Protein AF-A0A0Q7W2X9-F1 (afdb_monomer_lite)

Structure (mmCIF, N/CA/C/O backbone):
data_AF-A0A0Q7W2X9-F1
#
_entry.id   AF-A0A0Q7W2X9-F1
#
loop_
_atom_site.group_PDB
_atom_site.id
_atom_site.type_symbol
_atom_site.label_atom_id
_atom_site.label_alt_id
_atom_site.label_comp_id
_atom_site.label_asym_id
_atom_site.label_entity_id
_atom_site.label_seq_id
_atom_site.pdbx_PDB_ins_code
_atom_site.Cartn_x
_atom_site.Cartn_y
_atom_site.Cartn_z
_atom_site.occupancy
_atom_site.B_iso_or_equiv
_atom_site.auth_seq_id
_atom_site.auth_comp_id
_atom_site.auth_asym_id
_atom_site.auth_atom_id
_atom_site.pdbx_PDB_model_num
ATOM 1 N N . MET A 1 1 ? 28.078 -29.059 -38.175 1.00 57.81 1 MET A N 1
ATOM 2 C CA . MET A 1 1 ? 27.104 -27.967 -38.330 1.00 57.81 1 MET A CA 1
ATOM 3 C C . MET A 1 1 ? 27.783 -26.941 -39.212 1.00 57.81 1 MET A C 1
ATOM 5 O O . MET A 1 1 ? 28.957 -26.674 -38.972 1.00 57.81 1 MET A O 1
ATOM 9 N N . ASP A 1 2 ? 27.139 -26.524 -40.296 1.00 79.06 2 ASP A N 1
ATOM 10 C CA . ASP A 1 2 ? 27.701 -25.523 -41.205 1.00 79.06 2 ASP A CA 1
ATOM 11 C C . ASP A 1 2 ? 27.772 -24.169 -40.465 1.00 79.06 2 ASP A C 1
ATOM 13 O O . ASP A 1 2 ? 26.761 -23.757 -39.891 1.00 79.06 2 ASP A O 1
ATOM 17 N N . PRO A 1 3 ? 28.924 -23.471 -40.439 1.00 73.44 3 PRO A N 1
ATOM 18 C CA . PRO A 1 3 ? 29.040 -22.140 -39.839 1.00 73.44 3 PRO A CA 1
ATOM 19 C C . PRO A 1 3 ? 27.978 -21.146 -40.331 1.00 73.44 3 PRO A C 1
ATOM 21 O O . PRO A 1 3 ? 27.562 -20.265 -39.581 1.00 73.44 3 PRO A O 1
ATOM 24 N N . TYR A 1 4 ? 27.505 -21.290 -41.573 1.00 75.00 4 TYR A N 1
ATOM 25 C CA . TYR A 1 4 ? 26.435 -20.456 -42.119 1.00 75.00 4 TYR A CA 1
ATOM 26 C C . TYR A 1 4 ? 25.065 -20.765 -41.501 1.00 75.00 4 TYR A C 1
ATOM 28 O O . TYR A 1 4 ? 24.304 -19.839 -41.216 1.00 75.00 4 TYR A O 1
ATOM 36 N N . GLU A 1 5 ? 24.762 -22.037 -41.228 1.00 76.38 5 GLU A N 1
ATOM 37 C CA . GLU A 1 5 ? 23.533 -22.439 -40.530 1.00 76.38 5 GLU A CA 1
ATOM 38 C C . GLU A 1 5 ? 23.529 -21.948 -39.077 1.00 76.38 5 GLU A C 1
ATOM 40 O O . GLU A 1 5 ? 22.498 -21.493 -38.578 1.00 76.38 5 GLU A O 1
ATOM 45 N N . GLU A 1 6 ? 24.686 -21.982 -38.412 1.00 79.81 6 GLU A N 1
ATOM 46 C CA . GLU A 1 6 ? 24.847 -21.498 -37.038 1.00 79.81 6 GLU A CA 1
ATOM 47 C C . GLU A 1 6 ? 24.653 -19.974 -36.944 1.00 79.81 6 GLU A C 1
ATOM 49 O O . GLU A 1 6 ? 23.919 -19.492 -36.080 1.00 79.81 6 GLU A O 1
ATOM 54 N N . ILE A 1 7 ? 25.214 -19.208 -37.887 1.00 83.00 7 ILE A N 1
ATOM 55 C CA . ILE A 1 7 ? 25.023 -17.750 -37.966 1.00 83.00 7 ILE A CA 1
ATOM 56 C C . ILE A 1 7 ? 23.554 -17.395 -38.237 1.00 83.00 7 ILE A C 1
ATOM 58 O O . ILE A 1 7 ? 23.000 -16.514 -37.576 1.00 83.00 7 ILE A O 1
ATOM 62 N N . SER A 1 8 ? 22.894 -18.084 -39.172 1.00 81.44 8 SER A N 1
ATOM 63 C CA . SER A 1 8 ? 21.471 -17.860 -39.459 1.00 81.44 8 SER A CA 1
ATOM 64 C C . SER A 1 8 ? 20.574 -18.198 -38.268 1.00 81.44 8 SER A C 1
ATOM 66 O O . SER A 1 8 ? 19.632 -17.457 -37.981 1.00 81.44 8 SER A O 1
ATOM 68 N N . PHE A 1 9 ? 20.880 -19.273 -37.538 1.00 84.19 9 PHE A N 1
ATOM 69 C CA . PHE A 1 9 ? 20.162 -19.632 -36.318 1.00 84.19 9 PHE A CA 1
ATOM 70 C C . PHE A 1 9 ? 20.321 -18.566 -35.226 1.00 84.19 9 PHE A C 1
ATOM 72 O O . PHE A 1 9 ? 19.331 -18.157 -34.618 1.00 84.19 9 PHE A O 1
ATOM 79 N N . LEU A 1 10 ? 21.541 -18.066 -35.006 1.00 84.06 10 LEU A N 1
ATOM 80 C CA . LEU A 1 10 ? 21.808 -17.015 -34.021 1.00 84.06 10 LEU A CA 1
ATOM 81 C C . LEU A 1 10 ? 21.117 -15.693 -34.380 1.00 84.06 10 LEU A C 1
ATOM 83 O O . LEU A 1 10 ? 20.528 -15.066 -33.502 1.00 84.06 10 LEU A O 1
ATOM 87 N N . HIS A 1 11 ? 21.110 -15.293 -35.655 1.00 84.94 11 HIS A N 1
ATOM 88 C CA . HIS A 1 11 ? 20.360 -14.113 -36.100 1.00 84.94 11 HIS A CA 1
ATOM 89 C C . HIS A 1 11 ? 18.857 -14.258 -35.865 1.00 84.94 11 HIS A C 1
ATOM 91 O O . HIS A 1 11 ? 18.230 -13.336 -35.348 1.00 84.94 11 HIS A O 1
ATOM 97 N N . HIS A 1 12 ? 18.291 -15.428 -36.160 1.00 83.31 12 HIS A N 1
ATOM 98 C CA . HIS A 1 12 ? 16.878 -15.681 -35.907 1.00 83.31 12 HIS A CA 1
ATOM 99 C C . HIS A 1 12 ? 16.540 -15.639 -34.406 1.00 83.31 12 HIS A C 1
ATOM 101 O O . HIS A 1 12 ? 15.526 -15.068 -34.011 1.00 83.31 12 HIS A O 1
ATOM 107 N N . GLN A 1 13 ? 17.410 -16.179 -33.546 1.00 82.00 13 GLN A N 1
ATOM 108 C CA . GLN A 1 13 ? 17.254 -16.069 -32.090 1.00 82.00 13 GLN A CA 1
ATOM 109 C C . GLN A 1 13 ? 17.324 -14.611 -31.615 1.00 82.00 13 GLN A C 1
ATOM 111 O O . GLN A 1 13 ? 16.509 -14.198 -30.791 1.00 82.00 13 GLN A O 1
ATOM 116 N N . ILE A 1 14 ? 18.250 -13.812 -32.155 1.00 82.69 14 ILE A N 1
ATOM 117 C CA . ILE A 1 14 ? 18.362 -12.380 -31.844 1.00 82.69 14 ILE A CA 1
ATOM 118 C C . ILE A 1 14 ? 17.095 -11.626 -32.268 1.00 82.69 14 ILE A C 1
ATOM 120 O O . ILE A 1 14 ? 16.600 -10.809 -31.494 1.00 82.69 14 ILE A O 1
ATOM 124 N N . GLU A 1 15 ? 16.530 -11.919 -33.441 1.00 82.31 15 GLU A N 1
ATOM 125 C CA . GLU A 1 15 ? 15.262 -11.328 -33.891 1.00 82.31 15 GLU A CA 1
ATOM 126 C C . GLU A 1 15 ? 14.091 -11.699 -32.973 1.00 82.31 15 GLU A C 1
ATOM 128 O O . GLU A 1 15 ? 13.319 -10.826 -32.570 1.00 82.31 15 GLU A O 1
ATOM 133 N N . LEU A 1 16 ? 13.971 -12.976 -32.595 1.00 82.81 16 LEU A N 1
ATOM 134 C CA . LEU A 1 16 ? 12.912 -13.454 -31.701 1.00 82.81 16 LEU A CA 1
ATOM 135 C C . LEU A 1 16 ? 13.004 -12.824 -30.307 1.00 82.81 16 LEU A C 1
ATOM 137 O O . LEU A 1 16 ? 11.988 -12.410 -29.741 1.00 82.81 16 LEU A O 1
ATOM 141 N N . VAL A 1 17 ? 14.217 -12.717 -29.759 1.00 78.12 17 VAL A N 1
ATOM 142 C CA . VAL A 1 17 ? 14.460 -12.037 -28.482 1.00 78.12 17 VAL A CA 1
ATOM 143 C C . VAL A 1 17 ? 14.155 -10.548 -28.626 1.00 78.12 17 VAL A C 1
ATOM 145 O O . VAL A 1 17 ? 13.392 -10.011 -27.825 1.00 78.12 17 VAL A O 1
ATOM 148 N N . GLY A 1 18 ? 14.663 -9.898 -29.675 1.00 73.50 18 GLY A N 1
ATOM 149 C CA . GLY A 1 18 ? 14.433 -8.483 -29.964 1.00 73.50 18 GLY A CA 1
ATOM 150 C C . GLY A 1 18 ? 12.951 -8.125 -30.086 1.00 73.50 18 GLY A C 1
ATOM 151 O O . GLY A 1 18 ? 12.530 -7.090 -29.575 1.00 73.50 18 GLY A O 1
ATOM 152 N N . ALA A 1 19 ? 12.131 -9.009 -30.661 1.00 78.44 19 ALA A N 1
ATOM 153 C CA . ALA A 1 19 ? 10.681 -8.830 -30.747 1.00 78.44 19 ALA A CA 1
ATOM 154 C C . ALA A 1 19 ? 9.971 -8.891 -29.377 1.00 78.44 19 ALA A C 1
ATOM 156 O O . ALA A 1 19 ? 8.934 -8.250 -29.185 1.00 78.44 19 ALA A O 1
ATOM 157 N N . CYS A 1 20 ? 10.525 -9.630 -28.410 1.00 76.75 20 CYS A N 1
ATOM 158 C CA . CYS A 1 20 ? 9.972 -9.759 -27.057 1.00 76.75 20 CYS A CA 1
ATOM 159 C C . CYS A 1 20 ? 10.396 -8.616 -26.117 1.00 76.75 20 CYS A C 1
ATOM 161 O O . CYS A 1 20 ? 9.680 -8.314 -25.157 1.00 76.75 20 CYS A O 1
ATOM 163 N N . VAL A 1 21 ? 11.536 -7.966 -26.382 1.00 76.25 21 VAL A N 1
ATOM 164 C CA . VAL A 1 21 ? 12.111 -6.924 -25.511 1.00 76.25 21 VAL A CA 1
ATOM 165 C C . VAL A 1 21 ? 11.144 -5.756 -25.244 1.00 76.25 21 VAL A C 1
ATOM 167 O O . VAL A 1 21 ? 10.970 -5.425 -24.071 1.00 76.25 21 VAL A O 1
ATOM 170 N N . PRO A 1 22 ? 10.433 -5.169 -26.231 1.00 75.44 22 PRO A N 1
ATOM 171 C CA . PRO A 1 22 ? 9.495 -4.069 -25.971 1.00 75.44 22 PRO A CA 1
ATOM 172 C C . PRO A 1 22 ? 8.333 -4.445 -25.039 1.00 75.44 22 PRO A C 1
ATOM 174 O O . PRO A 1 22 ? 7.897 -3.645 -24.206 1.00 75.44 22 PRO A O 1
ATOM 177 N N . GLN A 1 23 ? 7.829 -5.677 -25.159 1.00 74.38 23 GLN A N 1
ATOM 178 C CA . GLN A 1 23 ? 6.728 -6.178 -24.332 1.00 74.38 23 GLN A CA 1
ATOM 179 C C . GLN A 1 23 ? 7.201 -6.420 -22.896 1.00 74.38 23 GLN A C 1
ATOM 181 O O . GLN A 1 23 ? 6.529 -6.017 -21.947 1.00 74.38 23 GLN A O 1
ATOM 186 N N . ALA A 1 24 ? 8.391 -7.007 -22.735 1.00 74.38 24 ALA A N 1
ATOM 187 C CA . ALA A 1 24 ? 9.022 -7.193 -21.433 1.00 74.38 24 ALA A CA 1
ATOM 188 C C . ALA A 1 24 ? 9.352 -5.849 -20.758 1.00 74.38 24 ALA A C 1
ATOM 190 O O . ALA A 1 24 ? 9.074 -5.676 -19.574 1.00 74.38 24 ALA A O 1
ATOM 191 N N . ALA A 1 25 ? 9.871 -4.879 -21.515 1.00 75.25 25 ALA A N 1
ATOM 192 C CA . ALA A 1 25 ? 10.150 -3.522 -21.048 1.00 75.25 25 ALA A CA 1
ATOM 193 C C . ALA A 1 25 ? 8.884 -2.828 -20.521 1.00 75.25 25 ALA A C 1
ATOM 195 O O . ALA A 1 25 ? 8.883 -2.272 -19.422 1.00 75.25 25 ALA A O 1
ATOM 196 N N . THR A 1 26 ? 7.780 -2.932 -21.266 1.00 73.25 26 THR A N 1
ATOM 197 C CA . THR A 1 26 ? 6.480 -2.381 -20.857 1.00 73.25 26 THR A CA 1
ATOM 198 C C . THR A 1 26 ? 5.953 -3.068 -19.597 1.00 73.25 26 THR A C 1
ATOM 200 O O . THR A 1 26 ? 5.578 -2.391 -18.643 1.00 73.25 26 THR A O 1
ATOM 203 N N . ALA A 1 27 ? 5.993 -4.403 -19.539 1.00 72.94 27 ALA A N 1
ATOM 204 C CA . ALA A 1 27 ? 5.546 -5.158 -18.369 1.00 72.94 27 ALA A CA 1
ATOM 205 C C . ALA A 1 27 ? 6.364 -4.826 -17.106 1.00 72.94 27 ALA A C 1
ATOM 207 O O . ALA A 1 27 ? 5.809 -4.740 -16.008 1.00 72.94 27 ALA A O 1
ATOM 208 N N . LEU A 1 28 ? 7.676 -4.604 -17.249 1.00 72.88 28 LEU A N 1
ATOM 209 C CA . LEU A 1 28 ? 8.541 -4.172 -16.151 1.00 72.88 28 LEU A CA 1
ATOM 210 C C . LEU A 1 28 ? 8.188 -2.755 -15.682 1.00 72.88 28 LEU A C 1
ATOM 212 O O . LEU A 1 28 ? 8.026 -2.547 -14.480 1.00 72.88 28 LEU A O 1
ATOM 216 N N . ALA A 1 29 ? 8.004 -1.801 -16.597 1.00 72.31 29 ALA A N 1
ATOM 217 C CA . ALA A 1 29 ? 7.571 -0.449 -16.241 1.00 72.31 29 ALA A CA 1
ATOM 218 C C . ALA A 1 29 ? 6.211 -0.466 -15.512 1.00 72.31 29 ALA A C 1
ATOM 220 O O . ALA A 1 29 ? 6.063 0.116 -14.438 1.00 72.31 29 ALA A O 1
ATOM 221 N N . GLU A 1 30 ? 5.233 -1.222 -16.012 1.00 76.75 30 GLU A N 1
ATOM 222 C CA . GLU A 1 30 ? 3.921 -1.360 -15.367 1.00 76.75 30 GLU A CA 1
ATOM 223 C C . GLU A 1 30 ? 3.998 -1.998 -13.971 1.00 76.75 30 GLU A C 1
ATOM 225 O O . GLU A 1 30 ? 3.314 -1.553 -13.044 1.00 76.75 30 GLU A O 1
ATOM 230 N N . LEU A 1 31 ? 4.850 -3.012 -13.783 1.00 75.44 31 LEU A N 1
ATOM 231 C CA . LEU A 1 31 ? 5.014 -3.699 -12.499 1.00 75.44 31 LEU A CA 1
ATOM 232 C C . LEU A 1 31 ? 5.502 -2.757 -11.387 1.00 75.44 31 LEU A C 1
ATOM 234 O O . LEU A 1 31 ? 5.079 -2.890 -10.227 1.00 75.44 31 LEU A O 1
ATOM 238 N N . PHE A 1 32 ? 6.378 -1.812 -11.736 1.00 75.81 32 PHE A N 1
ATOM 239 C CA . PHE A 1 32 ? 6.970 -0.862 -10.795 1.00 75.81 32 PHE A CA 1
ATOM 240 C C . PHE A 1 32 ? 6.253 0.496 -10.747 1.00 75.81 32 PHE A C 1
ATOM 242 O O . PHE A 1 32 ? 6.567 1.309 -9.877 1.00 75.81 32 PHE A O 1
ATOM 249 N N . ALA A 1 33 ? 5.252 0.728 -11.598 1.00 74.62 33 ALA A N 1
ATOM 250 C CA . ALA A 1 33 ? 4.522 1.989 -11.646 1.00 74.62 33 ALA A CA 1
ATOM 251 C C . ALA A 1 33 ? 3.917 2.394 -10.275 1.00 74.62 33 ALA A C 1
ATOM 253 O O . ALA A 1 33 ? 3.410 1.543 -9.525 1.00 74.62 33 ALA A O 1
ATOM 254 N N . PRO A 1 34 ? 3.910 3.701 -9.935 1.00 71.38 34 PRO A N 1
ATOM 255 C CA . PRO A 1 34 ? 3.287 4.200 -8.710 1.00 71.38 34 PRO A CA 1
ATOM 256 C C . PRO A 1 34 ? 1.794 3.836 -8.607 1.00 71.38 34 PRO A C 1
ATOM 258 O O . PRO A 1 34 ? 1.025 3.997 -9.555 1.00 71.38 34 PRO A O 1
ATOM 261 N N . ARG A 1 35 ? 1.353 3.375 -7.429 1.00 69.31 35 ARG A N 1
ATOM 262 C CA . ARG A 1 35 ? -0.037 2.941 -7.169 1.00 69.31 35 ARG A CA 1
ATOM 263 C C . ARG A 1 35 ? -0.884 4.032 -6.499 1.00 69.31 35 ARG A C 1
ATOM 265 O O . ARG A 1 35 ? -0.358 4.982 -5.930 1.00 69.31 35 ARG A O 1
ATOM 272 N N . HIS A 1 36 ? -2.215 3.896 -6.544 1.00 67.75 36 HIS A N 1
ATOM 273 C CA . HIS A 1 36 ? -3.138 4.809 -5.846 1.00 67.75 36 HIS A CA 1
ATOM 274 C C . HIS A 1 36 ? -3.154 4.603 -4.327 1.00 67.75 36 HIS A C 1
ATOM 276 O O . HIS A 1 36 ? -3.070 3.473 -3.842 1.00 67.75 36 HIS A O 1
ATOM 282 N N . GLN A 1 37 ? -3.320 5.712 -3.599 1.00 67.31 37 GLN A N 1
ATOM 283 C CA . GLN A 1 37 ? -3.430 5.762 -2.141 1.00 67.31 37 GLN A CA 1
ATOM 284 C C . GLN A 1 37 ? -4.855 6.150 -1.684 1.00 67.31 37 GLN A C 1
ATOM 286 O O . GLN A 1 37 ? -5.522 6.912 -2.391 1.00 67.31 37 GLN A O 1
ATOM 291 N N . PRO A 1 38 ? -5.308 5.689 -0.498 1.00 66.38 38 PRO A N 1
ATOM 292 C CA . PRO A 1 38 ? -4.698 4.631 0.309 1.00 66.38 38 PRO A CA 1
ATOM 293 C C . PRO A 1 38 ? -4.862 3.265 -0.371 1.00 66.38 38 PRO A C 1
ATOM 295 O O . PRO A 1 38 ? -5.883 2.978 -0.996 1.00 66.38 38 PRO A O 1
ATOM 298 N N . ARG A 1 39 ? -3.841 2.412 -0.255 1.00 72.06 39 ARG A N 1
ATOM 299 C CA . ARG A 1 39 ? -3.846 1.084 -0.882 1.00 72.06 39 ARG A CA 1
ATOM 300 C C . ARG A 1 39 ? -4.974 0.217 -0.283 1.00 72.06 39 ARG A C 1
ATOM 302 O O . ARG A 1 39 ? -5.112 0.199 0.945 1.00 72.06 39 ARG A O 1
ATOM 309 N N . PRO A 1 40 ? -5.757 -0.529 -1.086 1.00 77.88 40 PRO A N 1
ATOM 310 C CA . PRO A 1 40 ? -6.801 -1.423 -0.575 1.00 77.88 40 PRO A CA 1
ATOM 311 C C . PRO A 1 40 ? -6.304 -2.391 0.507 1.00 77.88 40 PRO A C 1
ATOM 313 O O . PRO A 1 40 ? -6.971 -2.593 1.516 1.00 77.88 40 PRO A O 1
ATOM 316 N N . GLU A 1 41 ? -5.101 -2.931 0.346 1.00 78.50 41 GLU A N 1
ATOM 317 C CA . GLU A 1 41 ? -4.419 -3.797 1.307 1.00 78.50 41 GLU A CA 1
ATOM 318 C C . GLU A 1 41 ? -4.120 -3.094 2.637 1.00 78.50 41 GLU A C 1
ATOM 320 O O . GLU A 1 41 ? -4.274 -3.707 3.689 1.00 78.50 41 GLU A O 1
ATOM 325 N N . VAL A 1 42 ? -3.783 -1.800 2.618 1.00 80.81 42 VAL A N 1
ATOM 326 C CA . VAL A 1 42 ? -3.596 -0.996 3.837 1.00 80.81 42 VAL A CA 1
ATOM 327 C C . VAL A 1 42 ? -4.937 -0.802 4.542 1.00 80.81 42 VAL A C 1
ATOM 329 O O . VAL A 1 42 ? -5.027 -0.977 5.755 1.00 80.81 42 VAL A O 1
ATOM 332 N N . LEU A 1 43 ? -6.012 -0.526 3.795 1.00 81.00 43 LEU A N 1
ATOM 333 C CA . LEU A 1 43 ? -7.362 -0.424 4.362 1.00 81.00 43 LEU A CA 1
ATOM 334 C C . LEU A 1 43 ? -7.832 -1.753 4.976 1.00 81.00 43 LEU A C 1
ATOM 336 O O . LEU A 1 43 ? -8.428 -1.763 6.056 1.00 81.00 43 LEU A O 1
ATOM 340 N N . VAL A 1 44 ? -7.545 -2.877 4.315 1.00 83.88 44 VAL A N 1
ATOM 341 C CA . VAL A 1 44 ? -7.840 -4.222 4.826 1.00 83.88 44 VAL A CA 1
ATOM 342 C C . VAL A 1 44 ? -7.012 -4.521 6.073 1.00 83.88 44 VAL A C 1
ATOM 344 O O . VAL A 1 44 ? -7.582 -4.950 7.074 1.00 83.88 44 VAL A O 1
ATOM 347 N N . ALA A 1 45 ? -5.709 -4.236 6.062 1.00 84.19 45 ALA A N 1
ATOM 348 C CA . ALA A 1 45 ? -4.829 -4.439 7.209 1.00 84.19 45 ALA A CA 1
ATOM 349 C C . ALA A 1 45 ? -5.288 -3.618 8.423 1.00 84.19 45 ALA A C 1
ATOM 351 O O . ALA A 1 45 ? -5.439 -4.164 9.515 1.00 84.19 45 ALA A O 1
ATOM 352 N N . ARG A 1 46 ? -5.630 -2.339 8.226 1.00 83.25 46 ARG A N 1
ATOM 353 C CA . ARG A 1 46 ? -6.190 -1.477 9.278 1.00 83.25 46 ARG A CA 1
ATOM 354 C C . ARG A 1 46 ? -7.519 -2.013 9.825 1.00 83.25 46 ARG A C 1
ATOM 356 O O . ARG A 1 46 ? -7.764 -1.945 11.027 1.00 83.25 46 ARG A O 1
ATOM 363 N N . ARG A 1 47 ? -8.381 -2.578 8.972 1.00 83.19 47 ARG A N 1
ATOM 364 C CA . ARG A 1 47 ? -9.640 -3.216 9.400 1.00 83.19 47 ARG A CA 1
ATOM 365 C C . ARG A 1 47 ? -9.405 -4.502 10.199 1.00 83.19 47 ARG A C 1
ATOM 367 O O . ARG A 1 47 ? -10.073 -4.719 11.209 1.00 83.19 47 ARG A O 1
ATOM 374 N N . LEU A 1 48 ? -8.477 -5.349 9.758 1.00 83.69 48 LEU A N 1
ATOM 375 C CA . LEU A 1 48 ? -8.099 -6.563 10.482 1.00 83.69 48 LEU A CA 1
ATOM 376 C C . LEU A 1 48 ? -7.507 -6.212 11.845 1.00 83.69 48 LEU A C 1
ATOM 378 O O . LEU A 1 48 ? -7.903 -6.806 12.842 1.00 83.69 48 LEU A O 1
ATOM 382 N N . LEU A 1 49 ? -6.654 -5.190 11.902 1.00 85.19 49 LEU A N 1
ATOM 383 C CA . LEU A 1 49 ? -6.081 -4.679 13.141 1.00 85.19 49 LEU A CA 1
ATOM 384 C C . LEU A 1 49 ? -7.161 -4.168 14.104 1.00 85.19 49 LEU A C 1
ATOM 386 O O . LEU A 1 49 ? -7.149 -4.540 15.270 1.00 85.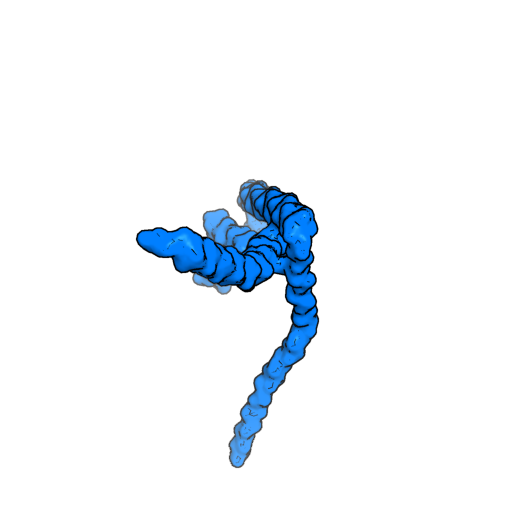19 49 LEU A O 1
ATOM 390 N N . ALA A 1 50 ? -8.130 -3.382 13.624 1.00 82.88 50 ALA A N 1
ATOM 391 C CA . ALA A 1 50 ? -9.245 -2.909 14.452 1.00 82.88 50 ALA A CA 1
ATOM 392 C C . ALA A 1 50 ? -10.090 -4.080 14.989 1.00 82.88 50 ALA A C 1
ATOM 394 O O . ALA A 1 50 ? -10.584 -4.068 16.115 1.00 82.88 50 ALA A O 1
ATOM 395 N N . THR A 1 51 ? -10.225 -5.143 14.202 1.00 80.38 51 THR A N 1
ATOM 396 C CA . THR A 1 51 ? -10.917 -6.352 14.651 1.00 80.38 51 THR A CA 1
ATOM 397 C C . THR A 1 51 ? -10.100 -7.098 15.708 1.00 80.38 51 THR A C 1
ATOM 399 O O . THR A 1 51 ? -10.638 -7.414 16.767 1.00 80.38 51 THR A O 1
ATOM 402 N N . ALA A 1 52 ? -8.810 -7.332 15.456 1.00 80.69 52 ALA A N 1
ATOM 403 C CA . ALA A 1 52 ? -7.897 -8.057 16.340 1.00 80.69 52 ALA A CA 1
ATOM 404 C C . ALA A 1 52 ? -7.639 -7.328 17.666 1.00 80.69 52 ALA A C 1
ATOM 406 O O . ALA A 1 52 ? -7.555 -7.966 18.709 1.00 80.69 52 ALA A O 1
ATOM 407 N N . ALA A 1 53 ? -7.594 -5.996 17.646 1.00 80.94 53 ALA A N 1
ATOM 408 C CA . ALA A 1 53 ? -7.495 -5.167 18.843 1.00 80.94 53 ALA A CA 1
ATOM 409 C C . ALA A 1 53 ? -8.771 -5.197 19.706 1.00 80.94 53 ALA A C 1
ATOM 411 O O . ALA A 1 53 ? -8.788 -4.637 20.794 1.00 80.94 53 ALA A O 1
ATOM 412 N N . GLY A 1 54 ? -9.846 -5.850 19.248 1.00 78.75 54 GLY A N 1
ATOM 413 C CA . GLY A 1 54 ? -11.034 -6.080 20.065 1.00 78.75 54 GLY A CA 1
ATOM 414 C C . GLY A 1 54 ? -12.029 -4.920 20.094 1.00 78.75 54 GLY A C 1
ATOM 415 O O . GLY A 1 54 ? -12.988 -4.988 20.859 1.00 78.75 54 GLY A O 1
ATOM 416 N N . PHE A 1 55 ? -11.892 -3.909 19.224 1.00 82.31 55 PHE A N 1
ATOM 417 C CA . PHE A 1 55 ? -12.843 -2.784 19.143 1.00 82.31 55 PHE A CA 1
ATOM 418 C C . PHE A 1 55 ? -14.289 -3.255 18.979 1.00 82.31 55 PHE A C 1
ATOM 420 O O . PHE A 1 55 ? -15.213 -2.706 19.572 1.00 82.31 55 PHE A O 1
ATOM 427 N N . HIS A 1 56 ? -14.492 -4.325 18.210 1.00 79.31 56 HIS A N 1
ATOM 428 C CA . HIS A 1 56 ? -15.813 -4.905 18.034 1.00 79.31 56 HIS A CA 1
ATOM 429 C C . HIS A 1 56 ? -16.410 -5.420 19.352 1.00 79.31 56 HIS A C 1
ATOM 431 O O . HIS A 1 56 ? -17.600 -5.226 19.544 1.00 79.31 56 HIS A O 1
ATOM 437 N N . HIS A 1 57 ? -15.625 -6.003 20.268 1.00 78.19 57 HIS A N 1
ATOM 438 C CA . HIS A 1 57 ? -16.109 -6.473 21.575 1.00 78.19 57 HIS A CA 1
ATOM 439 C C . HIS A 1 57 ? -16.537 -5.326 22.491 1.00 78.19 57 HIS A C 1
ATOM 441 O O . HIS A 1 57 ? -17.561 -5.441 23.160 1.00 78.19 57 HIS A O 1
ATOM 447 N N . ALA A 1 58 ? -15.790 -4.221 22.478 1.00 75.88 58 ALA A N 1
ATOM 448 C CA . ALA A 1 58 ? -16.112 -3.018 23.243 1.00 75.88 58 ALA A CA 1
ATOM 449 C C . ALA A 1 58 ? -17.245 -2.184 22.608 1.00 75.88 58 ALA A C 1
ATOM 451 O O . ALA A 1 58 ? -17.791 -1.281 23.235 1.00 75.88 58 ALA A O 1
ATOM 452 N N . CYS A 1 59 ? -17.616 -2.457 21.353 1.00 79.00 59 CYS A N 1
ATOM 453 C CA . CYS A 1 59 ? -18.641 -1.697 20.650 1.00 79.00 59 CYS A CA 1
ATOM 454 C C . CYS A 1 59 ? -20.043 -2.047 21.167 1.00 79.00 59 CYS A C 1
ATOM 456 O O . CYS A 1 59 ? -20.447 -3.210 21.125 1.00 79.00 59 CYS A O 1
A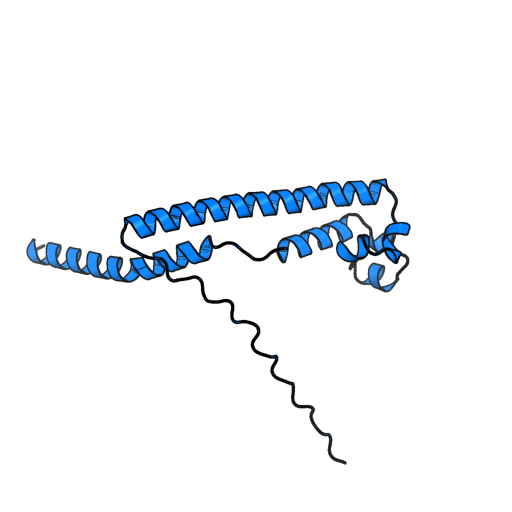TOM 458 N N . GLU A 1 60 ? -20.850 -1.053 21.549 1.00 78.56 60 GLU A N 1
ATOM 459 C CA . GLU A 1 60 ? -22.251 -1.285 21.948 1.00 78.56 60 GLU A CA 1
ATOM 460 C C . GLU A 1 60 ? -23.181 -1.552 20.749 1.00 78.56 60 GLU A C 1
ATOM 462 O O . GLU A 1 60 ? -24.267 -2.117 20.918 1.00 78.56 60 GLU A O 1
ATOM 467 N N . ASN A 1 61 ? -22.742 -1.264 19.519 1.00 79.88 61 ASN A N 1
ATOM 468 C CA . ASN A 1 61 ? -23.497 -1.602 18.318 1.00 79.88 61 ASN A CA 1
ATOM 469 C C . ASN A 1 61 ? -23.489 -3.125 18.079 1.00 79.88 61 ASN A C 1
ATOM 471 O O . ASN A 1 61 ? -22.465 -3.738 17.757 1.00 79.88 61 ASN A O 1
ATOM 475 N N . ARG A 1 62 ? -24.673 -3.743 18.190 1.00 81.88 62 ARG A N 1
ATOM 476 C CA . ARG A 1 62 ? -24.873 -5.189 17.997 1.00 81.88 62 ARG A CA 1
ATOM 477 C C . ARG A 1 62 ? -24.444 -5.669 16.608 1.00 81.88 62 ARG A C 1
ATOM 479 O O . ARG A 1 62 ? -23.944 -6.789 16.494 1.00 81.88 62 ARG A O 1
ATOM 486 N N . ALA A 1 63 ? -24.620 -4.854 15.567 1.00 80.88 63 ALA A N 1
ATOM 487 C CA . ALA A 1 63 ? -24.217 -5.209 14.209 1.00 80.88 63 ALA A CA 1
ATOM 488 C C . ALA A 1 63 ? -22.687 -5.290 14.082 1.00 80.88 63 ALA A C 1
ATOM 490 O O . ALA A 1 63 ? -22.174 -6.259 13.521 1.00 80.88 63 ALA A O 1
ATOM 491 N N . CYS A 1 64 ? -21.959 -4.340 14.677 1.00 79.12 64 CYS A N 1
ATOM 492 C CA . CYS A 1 64 ? -20.493 -4.335 14.692 1.00 79.12 64 CYS A CA 1
ATOM 493 C C . CYS A 1 64 ? -19.923 -5.541 15.447 1.00 79.12 64 CYS A C 1
ATOM 495 O O . CYS A 1 64 ? -19.023 -6.209 14.931 1.00 79.12 64 CYS A O 1
ATOM 497 N N . ARG A 1 65 ? -20.497 -5.870 16.619 1.00 81.75 65 ARG A N 1
ATOM 498 C CA . ARG A 1 65 ? -20.156 -7.085 17.383 1.00 81.75 65 ARG A CA 1
ATOM 499 C C . ARG A 1 65 ? -20.345 -8.350 16.555 1.00 81.75 65 ARG A C 1
ATOM 501 O O . ARG A 1 65 ? -19.431 -9.163 16.452 1.00 81.75 65 ARG A O 1
ATOM 508 N N . ARG A 1 66 ? -21.529 -8.510 15.951 1.00 83.12 66 ARG A N 1
ATOM 509 C CA . ARG A 1 66 ? -21.901 -9.721 15.202 1.00 83.12 66 ARG A CA 1
ATOM 510 C C . ARG A 1 66 ? -21.038 -9.926 13.960 1.00 83.12 66 ARG A C 1
ATOM 512 O O . ARG A 1 66 ? -20.653 -11.052 13.672 1.00 83.12 66 ARG A O 1
ATOM 519 N N . ASN A 1 67 ? -20.732 -8.848 13.244 1.00 79.62 67 ASN A N 1
ATOM 520 C CA . ASN A 1 67 ? -20.051 -8.924 11.954 1.00 79.62 67 ASN A CA 1
ATOM 521 C C . ASN A 1 67 ? -18.531 -8.754 12.052 1.00 79.62 67 ASN A C 1
ATOM 523 O O . ASN A 1 67 ? -17.866 -8.766 11.016 1.00 79.62 67 ASN A O 1
ATOM 527 N N . ARG A 1 68 ? -17.985 -8.556 13.265 1.00 74.94 68 ARG A N 1
ATOM 528 C CA . ARG A 1 68 ? -16.556 -8.277 13.503 1.00 74.94 68 ARG A CA 1
ATOM 529 C C . ARG A 1 68 ? -16.029 -7.201 12.549 1.00 74.94 68 ARG A C 1
ATOM 531 O O . ARG A 1 68 ? -15.009 -7.364 11.889 1.00 74.94 68 ARG A O 1
ATOM 538 N N . SER A 1 69 ? -16.814 -6.137 12.378 1.00 73.06 69 SER A N 1
ATOM 539 C CA . SER A 1 69 ? -16.678 -5.248 11.224 1.00 73.06 69 SER A CA 1
ATOM 540 C C . SER A 1 69 ? -16.254 -3.830 11.562 1.00 73.06 69 SER A C 1
ATOM 542 O O . SER A 1 69 ? -16.330 -3.006 10.658 1.00 73.06 69 SER A O 1
ATOM 544 N N . CYS A 1 70 ? -15.819 -3.537 12.794 1.00 74.25 70 CYS A N 1
ATOM 545 C CA . CYS A 1 70 ? -15.264 -2.222 13.125 1.00 74.25 70 CYS A CA 1
ATOM 546 C C . CYS A 1 70 ? -14.097 -1.926 12.180 1.00 74.25 70 CYS A C 1
ATOM 548 O O . CYS A 1 70 ? -13.052 -2.575 12.242 1.00 74.25 70 CYS A O 1
ATOM 550 N N . ARG A 1 71 ? -14.299 -0.990 11.251 1.00 65.62 71 ARG A N 1
ATOM 551 C CA . ARG A 1 71 ? -13.242 -0.520 10.359 1.00 65.62 71 ARG A CA 1
ATOM 552 C C . ARG A 1 71 ? -12.446 0.546 11.090 1.00 65.62 71 ARG A C 1
ATOM 554 O O . ARG A 1 71 ? -12.966 1.237 11.954 1.00 65.62 71 ARG A O 1
ATOM 561 N N . ALA A 1 72 ? -11.198 0.732 10.686 1.00 62.69 72 ALA A N 1
ATOM 562 C CA . ALA A 1 72 ? -10.358 1.800 11.217 1.00 62.69 72 ALA A CA 1
ATOM 563 C C . ALA A 1 72 ? -10.978 3.199 11.072 1.00 62.69 72 ALA A C 1
ATOM 565 O O . ALA A 1 72 ? -10.805 4.033 11.948 1.00 62.69 72 ALA A O 1
ATOM 566 N N . LEU A 1 73 ? -11.721 3.441 9.987 1.00 65.50 73 LEU A N 1
ATOM 567 C CA . LEU A 1 73 ? -12.473 4.685 9.796 1.00 65.50 73 LEU A CA 1
ATOM 568 C C . LEU A 1 73 ? -13.619 4.818 10.804 1.00 65.50 73 LEU A C 1
ATOM 570 O O . LEU A 1 73 ? -13.856 5.908 11.309 1.00 65.50 73 LEU A O 1
ATOM 574 N N . ASP A 1 74 ? -14.271 3.704 11.139 1.00 69.88 74 ASP A N 1
ATOM 575 C CA . ASP A 1 74 ? -15.349 3.672 12.126 1.00 69.88 74 ASP A CA 1
ATOM 576 C C . ASP A 1 74 ? -14.791 3.869 13.543 1.00 69.88 74 ASP A C 1
ATOM 578 O O . ASP A 1 74 ? -15.439 4.495 14.366 1.00 69.88 74 ASP A O 1
A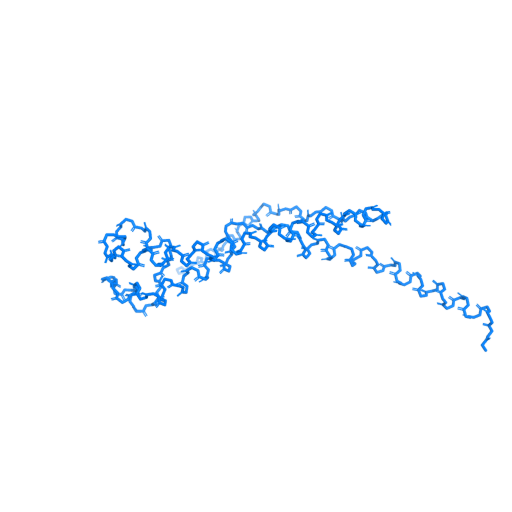TOM 582 N N . VAL A 1 75 ? -13.571 3.392 13.836 1.00 69.44 75 VAL A N 1
ATOM 583 C CA . VAL A 1 75 ? -12.882 3.651 15.117 1.00 69.44 75 VAL A CA 1
ATOM 584 C C . VAL A 1 75 ? -12.679 5.153 15.342 1.00 69.44 75 VAL A C 1
ATOM 586 O O . VAL A 1 75 ? -12.848 5.615 16.469 1.00 69.44 75 VAL A O 1
ATOM 589 N N . CYS A 1 76 ? -12.369 5.901 14.278 1.00 70.12 76 CYS A N 1
ATOM 590 C CA . CYS A 1 76 ? -12.196 7.355 14.308 1.00 70.12 76 CYS A CA 1
ATOM 591 C C . CYS A 1 76 ? -13.515 8.141 14.255 1.00 70.12 76 CYS A C 1
ATOM 593 O O . CYS A 1 76 ? -13.488 9.360 14.421 1.00 70.12 76 CYS A O 1
ATOM 595 N N . ALA A 1 77 ? -14.649 7.490 13.973 1.00 77.12 77 ALA A N 1
ATOM 596 C CA . ALA A 1 77 ? -15.931 8.177 13.899 1.00 77.12 77 ALA A CA 1
ATOM 597 C C . ALA A 1 77 ? -16.291 8.737 15.289 1.00 77.12 77 ALA A C 1
ATOM 599 O O . ALA A 1 77 ? -16.133 8.007 16.273 1.00 77.12 77 ALA A O 1
ATOM 600 N N . PRO A 1 78 ? -16.763 9.992 15.411 1.00 73.06 78 PRO A N 1
ATOM 601 C CA . PRO A 1 78 ? -16.999 10.642 16.705 1.00 73.06 78 PRO A CA 1
ATOM 602 C C . PRO A 1 78 ? -17.859 9.808 17.663 1.00 73.06 78 PRO A C 1
ATOM 604 O O . PRO A 1 78 ? -17.555 9.689 18.849 1.00 73.06 78 PRO A O 1
ATOM 607 N N . GLU A 1 79 ? -18.896 9.161 17.132 1.00 76.94 79 GLU A N 1
ATOM 608 C CA . GLU A 1 79 ? -19.811 8.299 17.873 1.00 76.94 79 GLU A CA 1
ATOM 609 C C . GLU A 1 79 ? -19.157 7.030 18.438 1.00 76.94 79 GLU A C 1
ATOM 611 O O . GLU A 1 79 ? -19.672 6.449 19.394 1.00 76.94 79 GLU A O 1
ATOM 616 N N . CYS A 1 80 ? -18.046 6.586 17.852 1.00 76.94 80 CYS A N 1
ATOM 617 C CA . CYS A 1 80 ? -17.298 5.401 18.255 1.00 76.94 80 CYS A CA 1
ATOM 618 C C . CYS A 1 80 ? -16.075 5.769 19.095 1.00 76.94 80 CYS A C 1
ATOM 620 O O . CYS A 1 80 ? -15.835 5.125 20.110 1.00 76.94 80 CYS A O 1
ATOM 622 N N . ALA A 1 81 ? -15.343 6.817 18.711 1.00 74.19 81 ALA A N 1
ATOM 623 C CA . ALA A 1 81 ? -14.110 7.264 19.354 1.00 74.19 81 ALA A CA 1
ATOM 624 C C . ALA A 1 81 ? -14.273 7.502 20.864 1.00 74.19 81 ALA A C 1
ATOM 626 O O . ALA A 1 81 ? -13.400 7.128 21.642 1.00 74.19 81 ALA A O 1
ATOM 627 N N . ALA A 1 82 ? -15.421 8.041 21.289 1.00 77.50 82 ALA A N 1
ATOM 628 C CA . ALA A 1 82 ? -15.732 8.290 22.699 1.00 77.50 82 ALA A CA 1
ATOM 629 C C . ALA A 1 82 ? -15.871 7.016 23.562 1.00 77.50 82 ALA A C 1
ATOM 631 O O . ALA A 1 82 ? -15.954 7.108 24.784 1.00 77.50 82 ALA A O 1
ATOM 632 N N . ARG A 1 83 ? -15.936 5.828 22.946 1.00 78.06 83 ARG A N 1
ATOM 633 C CA . ARG A 1 83 ? -16.218 4.546 23.618 1.00 78.06 83 ARG A CA 1
ATOM 634 C C . ARG A 1 83 ? -14.966 3.725 23.909 1.00 78.06 83 ARG A C 1
ATOM 636 O O . ARG A 1 83 ? -15.051 2.673 24.538 1.00 78.06 83 ARG A O 1
ATOM 643 N N . TRP A 1 84 ? -13.818 4.159 23.405 1.00 81.44 84 TRP A N 1
ATOM 644 C CA . TRP A 1 84 ? -12.570 3.414 23.483 1.00 81.44 84 TRP A CA 1
ATOM 645 C C . TRP A 1 84 ? -11.694 3.972 24.599 1.00 81.44 84 TRP A C 1
ATOM 647 O O . TRP A 1 84 ? -11.628 5.184 24.796 1.00 81.44 84 TRP A O 1
ATOM 657 N N . SER A 1 85 ? -10.985 3.102 25.318 1.00 81.56 85 SER A N 1
ATOM 658 C CA . SER A 1 85 ? -9.952 3.575 26.238 1.00 81.56 85 SER A CA 1
ATOM 659 C C . SER A 1 85 ? -8.806 4.216 25.452 1.00 81.56 85 SER A C 1
ATOM 661 O O . SER A 1 85 ? -8.472 3.770 24.350 1.00 81.56 85 SER A O 1
ATOM 663 N N . GLY A 1 86 ? -8.175 5.241 26.032 1.00 80.56 86 GLY A N 1
ATOM 664 C CA . GLY A 1 86 ? -7.039 5.924 25.403 1.00 80.56 86 GLY A CA 1
ATOM 665 C C . GLY A 1 86 ? -5.916 4.959 25.014 1.00 80.56 86 GLY A C 1
ATOM 666 O O . GLY A 1 86 ? -5.428 5.015 23.893 1.00 80.56 86 GLY A O 1
ATOM 667 N N . GLU A 1 87 ? -5.601 3.994 25.881 1.00 81.62 87 GLU A N 1
ATOM 668 C CA . GLU A 1 87 ? -4.573 2.973 25.635 1.00 81.62 87 GLU A CA 1
ATOM 669 C C . GLU A 1 87 ? -4.883 2.092 24.408 1.00 81.62 87 GLU A C 1
ATOM 671 O O . GLU A 1 87 ? -4.005 1.793 23.595 1.00 81.62 87 GLU A O 1
ATOM 676 N N . LEU A 1 88 ? -6.145 1.680 24.242 1.00 79.75 88 LEU A N 1
ATOM 677 C CA . LEU A 1 88 ? -6.576 0.842 23.120 1.00 79.75 88 LEU A CA 1
ATOM 678 C C . LEU A 1 88 ? -6.495 1.613 21.795 1.00 79.75 88 LEU A C 1
ATOM 680 O O . LEU A 1 88 ? -6.072 1.067 20.773 1.00 79.75 88 LEU A O 1
ATOM 684 N N . VAL A 1 89 ? -6.863 2.893 21.829 1.00 80.31 89 VAL A N 1
ATOM 685 C CA . VAL A 1 89 ? -6.771 3.812 20.691 1.00 80.31 89 VAL A CA 1
ATOM 686 C C . VAL A 1 89 ? -5.315 4.076 20.316 1.00 80.31 89 VAL A C 1
ATOM 688 O O . VAL A 1 89 ? -4.952 3.964 19.147 1.00 80.31 89 VAL A O 1
ATOM 691 N N . GLU A 1 90 ? -4.466 4.361 21.298 1.00 82.31 90 GLU A N 1
ATOM 692 C CA . GLU A 1 90 ? -3.046 4.643 21.103 1.00 82.31 90 GLU A CA 1
ATOM 693 C C . GLU A 1 90 ? -2.310 3.446 20.492 1.00 82.31 90 GLU A C 1
ATOM 695 O O . GLU A 1 90 ? -1.675 3.575 19.442 1.00 82.31 90 GLU A O 1
ATOM 700 N N . ARG A 1 91 ? -2.469 2.248 21.070 1.00 80.62 91 ARG A N 1
ATOM 701 C CA . ARG A 1 91 ? -1.875 1.014 20.528 1.00 80.62 91 ARG A CA 1
ATOM 702 C C . ARG A 1 91 ? -2.332 0.733 19.102 1.00 80.62 91 ARG A C 1
ATOM 704 O O . ARG A 1 91 ? -1.531 0.315 18.265 1.00 80.62 91 ARG A O 1
ATOM 711 N N . PHE A 1 92 ? -3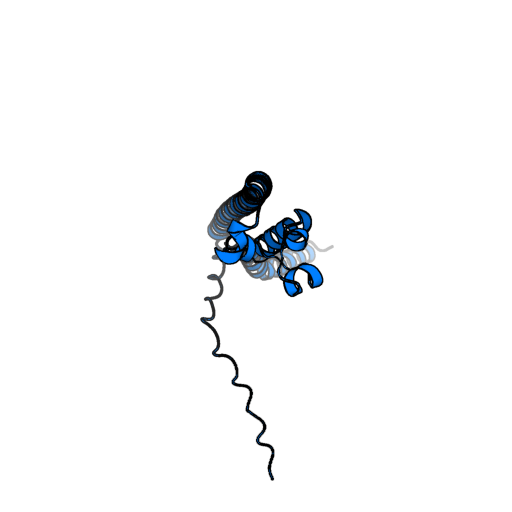.613 0.957 18.814 1.00 84.25 92 PHE A N 1
ATOM 712 C CA . PHE A 1 92 ? -4.150 0.799 17.470 1.00 84.25 92 PHE A CA 1
ATOM 713 C C . PHE A 1 92 ? -3.496 1.764 16.480 1.00 84.25 92 PHE A C 1
ATOM 715 O O . PHE A 1 92 ? -3.050 1.331 15.416 1.00 84.25 92 PHE A O 1
ATOM 722 N N . PHE A 1 93 ? -3.408 3.051 16.824 1.00 82.56 93 PHE A N 1
ATOM 723 C CA . PHE A 1 93 ? -2.820 4.055 15.943 1.00 82.56 93 PHE A CA 1
ATOM 724 C C . PHE A 1 93 ? -1.320 3.871 15.747 1.00 82.56 93 PHE A C 1
ATOM 726 O O . PHE A 1 93 ? -0.858 4.049 14.626 1.00 82.56 93 PHE A O 1
ATOM 733 N N . LEU A 1 94 ? -0.573 3.442 16.767 1.00 83.81 94 LEU A N 1
ATOM 734 C CA . LEU A 1 94 ? 0.852 3.129 16.629 1.00 83.81 94 LEU A CA 1
ATOM 735 C C . LEU A 1 94 ? 1.089 2.018 15.599 1.00 83.81 94 LEU A C 1
ATOM 737 O O . LEU A 1 94 ? 1.913 2.161 14.695 1.00 83.81 94 LEU A O 1
ATOM 741 N N . ILE A 1 95 ? 0.325 0.926 15.681 1.00 83.62 95 ILE A N 1
ATOM 742 C CA . ILE A 1 95 ? 0.461 -0.185 14.731 1.00 83.62 95 ILE A CA 1
ATOM 743 C C . ILE A 1 95 ? -0.064 0.223 13.345 1.00 83.62 95 ILE A C 1
ATOM 745 O O . ILE A 1 95 ? 0.561 -0.097 12.334 1.00 83.62 95 ILE A O 1
ATOM 749 N N . ALA A 1 96 ? -1.178 0.960 13.273 1.00 83.94 96 ALA A N 1
ATOM 750 C CA . ALA A 1 96 ? -1.714 1.462 12.009 1.00 83.94 96 ALA A CA 1
ATOM 751 C C . ALA A 1 96 ? -0.729 2.408 11.301 1.00 83.94 96 ALA A C 1
ATOM 753 O O . ALA A 1 96 ? -0.527 2.270 10.096 1.00 83.94 96 ALA A O 1
ATOM 754 N N . ALA A 1 97 ? -0.073 3.302 12.044 1.00 83.25 97 ALA A N 1
ATOM 755 C CA . ALA A 1 97 ? 0.971 4.182 11.531 1.00 83.25 97 ALA A CA 1
ATOM 756 C C . ALA A 1 97 ? 2.179 3.383 11.026 1.00 83.25 97 ALA A C 1
ATOM 758 O O . ALA A 1 97 ? 2.695 3.680 9.954 1.00 83.25 97 ALA A O 1
ATOM 759 N N . GLY A 1 98 ? 2.584 2.319 11.729 1.00 82.50 98 GLY A N 1
ATOM 760 C CA . GLY A 1 98 ? 3.634 1.410 11.258 1.00 82.50 98 GLY A CA 1
ATOM 761 C C . GLY A 1 98 ? 3.284 0.722 9.931 1.00 82.50 98 GLY A C 1
ATOM 762 O O . GLY A 1 98 ? 4.123 0.647 9.035 1.00 82.50 98 GLY A O 1
ATOM 763 N N . ILE A 1 99 ? 2.033 0.276 9.766 1.00 86.56 99 ILE A N 1
ATOM 764 C CA . ILE A 1 99 ? 1.540 -0.310 8.506 1.00 86.56 99 ILE A CA 1
ATOM 765 C C . ILE A 1 99 ? 1.569 0.726 7.376 1.00 86.56 99 ILE A C 1
ATOM 767 O O . ILE A 1 99 ? 2.003 0.415 6.266 1.00 86.56 99 ILE A O 1
ATOM 771 N N . GLU A 1 100 ? 1.108 1.949 7.642 1.00 83.88 100 GLU A N 1
ATOM 772 C CA . GLU A 1 100 ? 1.112 3.032 6.655 1.00 83.88 100 GLU A CA 1
ATOM 773 C C . GLU A 1 100 ? 2.532 3.441 6.264 1.00 83.88 100 GLU A C 1
ATOM 775 O O . GLU A 1 100 ? 2.821 3.559 5.074 1.00 83.88 100 GLU A O 1
ATOM 780 N N . LEU A 1 101 ? 3.437 3.561 7.236 1.00 83.69 101 LEU A N 1
ATOM 781 C CA . LEU A 1 101 ? 4.835 3.899 7.001 1.00 83.69 101 LEU A CA 1
ATOM 782 C C . LEU A 1 101 ? 5.554 2.808 6.202 1.00 83.69 101 LEU A C 1
ATOM 784 O O . LEU A 1 101 ? 6.268 3.118 5.252 1.00 83.69 101 LEU A O 1
ATOM 788 N N . ALA A 1 102 ? 5.331 1.531 6.523 1.00 85.75 102 ALA A N 1
ATOM 789 C CA . ALA A 1 102 ? 5.890 0.418 5.757 1.00 85.75 102 ALA A CA 1
ATOM 790 C C . ALA A 1 102 ? 5.355 0.397 4.316 1.00 85.75 102 ALA A C 1
ATOM 792 O O . ALA A 1 102 ? 6.112 0.192 3.366 1.00 85.75 102 ALA A O 1
ATOM 793 N N . ALA A 1 103 ? 4.054 0.645 4.135 1.00 84.88 103 ALA A N 1
ATOM 794 C CA . ALA A 1 103 ? 3.448 0.723 2.811 1.00 84.88 103 ALA A CA 1
ATOM 795 C C . ALA A 1 103 ? 3.977 1.911 1.994 1.00 84.88 103 ALA A C 1
ATOM 797 O O . ALA A 1 103 ? 4.158 1.768 0.782 1.00 84.88 103 ALA A O 1
ATOM 798 N N . PHE A 1 104 ? 4.231 3.047 2.650 1.00 81.56 104 PHE A N 1
ATOM 799 C CA . PHE A 1 104 ? 4.845 4.229 2.054 1.00 81.56 104 PHE A CA 1
ATOM 800 C C . PHE A 1 104 ? 6.303 3.968 1.659 1.00 81.56 104 PHE A C 1
ATOM 802 O O . PHE A 1 104 ? 6.663 4.184 0.508 1.00 81.56 104 PHE A O 1
ATOM 809 N N . ALA A 1 105 ? 7.120 3.410 2.555 1.00 85.81 105 ALA A N 1
ATOM 810 C CA . ALA A 1 105 ? 8.516 3.076 2.266 1.00 85.81 105 ALA A CA 1
ATOM 811 C C . ALA A 1 105 ? 8.646 2.090 1.091 1.00 85.81 105 ALA A C 1
ATOM 813 O O . ALA A 1 105 ? 9.478 2.269 0.204 1.00 85.81 105 ALA A O 1
ATOM 814 N N . GLU A 1 106 ? 7.781 1.075 1.035 1.00 85.69 106 GLU A N 1
ATOM 815 C CA . GLU A 1 106 ? 7.721 0.148 -0.099 1.00 85.69 106 GLU A CA 1
ATOM 816 C C . GLU A 1 106 ? 7.301 0.849 -1.401 1.00 85.69 106 GLU A C 1
ATOM 818 O O . GLU A 1 106 ? 7.780 0.494 -2.479 1.00 85.69 106 GLU A O 1
ATOM 823 N N . GLN A 1 107 ? 6.413 1.842 -1.325 1.00 81.19 107 GLN A N 1
ATOM 824 C CA . GLN A 1 107 ? 6.024 2.638 -2.485 1.00 81.19 107 GLN A CA 1
ATOM 825 C C . GLN A 1 107 ? 7.185 3.498 -2.991 1.00 81.19 107 GLN A C 1
ATOM 827 O O . GLN A 1 107 ? 7.444 3.476 -4.191 1.00 81.19 107 GLN A O 1
ATOM 832 N N . GLU A 1 108 ? 7.897 4.195 -2.107 1.00 82.44 108 GLU A N 1
ATOM 833 C CA . GLU A 1 108 ? 9.083 4.981 -2.467 1.00 82.44 108 GLU A CA 1
ATOM 834 C C . GLU A 1 108 ? 10.156 4.091 -3.099 1.00 82.44 108 GLU A C 1
ATOM 836 O O . GLU A 1 108 ? 10.682 4.399 -4.168 1.00 82.44 108 GLU A O 1
ATOM 841 N N . ARG A 1 109 ? 10.402 2.910 -2.517 1.00 85.25 109 ARG A N 1
ATOM 842 C CA . ARG A 1 109 ? 11.329 1.919 -3.076 1.00 85.25 109 ARG A CA 1
ATOM 843 C C . ARG A 1 109 ? 10.921 1.485 -4.484 1.00 85.25 109 ARG A C 1
ATOM 845 O O . ARG A 1 109 ? 11.776 1.375 -5.364 1.00 85.25 109 ARG A O 1
ATOM 852 N N . ARG A 1 110 ? 9.629 1.241 -4.725 1.00 82.12 110 ARG A N 1
ATOM 853 C CA . ARG A 1 110 ? 9.117 0.895 -6.061 1.00 82.12 110 ARG A CA 1
ATOM 854 C C . ARG A 1 110 ? 9.205 2.058 -7.034 1.00 82.12 110 ARG A C 1
ATOM 856 O O . ARG A 1 110 ? 9.597 1.822 -8.165 1.00 82.12 110 ARG A O 1
ATOM 863 N N . ALA A 1 111 ? 8.895 3.280 -6.608 1.00 78.88 111 ALA A N 1
ATOM 864 C CA . ALA A 1 111 ? 9.004 4.470 -7.444 1.00 78.88 111 ALA A CA 1
ATOM 865 C C . ALA A 1 111 ? 10.460 4.733 -7.858 1.00 78.88 111 ALA A C 1
ATOM 867 O O . ALA A 1 111 ? 10.722 4.991 -9.030 1.00 78.88 111 ALA A O 1
ATOM 868 N N . ALA A 1 112 ? 11.410 4.576 -6.933 1.00 80.31 112 ALA A N 1
ATOM 869 C CA . ALA A 1 112 ? 12.837 4.634 -7.233 1.00 80.31 112 ALA A CA 1
ATOM 870 C C . ALA A 1 112 ? 13.258 3.516 -8.202 1.00 80.31 112 ALA A C 1
ATOM 872 O O . ALA A 1 112 ? 13.936 3.779 -9.191 1.00 80.31 112 ALA A O 1
ATOM 873 N N . SER A 1 113 ? 12.798 2.280 -7.965 1.00 80.56 113 SER A N 1
ATOM 874 C CA . SER A 1 113 ? 13.071 1.139 -8.857 1.00 80.56 113 SER A CA 1
ATOM 875 C C . SER A 1 113 ? 12.482 1.356 -10.255 1.00 80.56 113 SER A C 1
ATOM 877 O O . SER A 1 113 ? 13.133 1.061 -11.249 1.00 80.56 113 SER A O 1
ATOM 879 N N . HIS A 1 114 ? 11.273 1.912 -10.343 1.00 80.62 114 HIS A N 1
ATOM 880 C CA . HIS A 1 114 ? 10.616 2.282 -11.592 1.00 80.62 114 HIS A CA 1
ATOM 881 C C . HIS A 1 114 ? 11.407 3.346 -12.343 1.00 80.62 114 HIS A C 1
ATOM 883 O O . HIS A 1 114 ? 11.688 3.172 -13.520 1.00 80.62 114 HIS A O 1
ATOM 889 N N . ALA A 1 115 ? 11.787 4.433 -11.664 1.00 77.38 115 ALA A N 1
ATOM 890 C CA . ALA A 1 115 ? 12.584 5.498 -12.261 1.00 77.38 115 ALA A CA 1
ATOM 891 C C . ALA A 1 115 ? 13.918 4.959 -12.797 1.00 77.38 115 ALA A C 1
ATOM 893 O O . ALA A 1 115 ? 14.297 5.280 -13.920 1.00 77.38 115 ALA A O 1
ATOM 894 N N . TYR A 1 116 ? 14.578 4.085 -12.033 1.00 81.50 116 TYR A N 1
ATOM 895 C CA . TYR A 1 116 ? 15.808 3.419 -12.448 1.00 81.50 116 TYR A CA 1
ATOM 896 C C . TYR A 1 116 ? 15.609 2.529 -13.684 1.00 81.50 116 TYR A C 1
ATOM 898 O O . TYR A 1 116 ? 16.327 2.678 -14.667 1.00 81.50 116 TYR A O 1
ATOM 906 N N . VAL A 1 117 ? 14.605 1.645 -13.674 1.00 81.12 117 VAL A N 1
ATOM 907 C CA . VAL A 1 117 ? 14.311 0.748 -14.806 1.00 81.12 117 VAL A CA 1
ATOM 908 C C . VAL A 1 117 ? 13.917 1.536 -16.053 1.00 81.12 117 VAL A C 1
ATOM 910 O O . VAL A 1 117 ? 14.417 1.243 -17.133 1.00 81.12 117 VAL A O 1
ATOM 913 N N . CYS A 1 118 ? 13.075 2.562 -15.926 1.00 76.50 118 CYS A N 1
ATOM 914 C CA . CYS A 1 118 ? 12.722 3.427 -17.049 1.00 76.50 118 CYS A CA 1
ATOM 915 C C . CYS A 1 118 ? 13.942 4.173 -17.606 1.00 76.50 118 CYS A C 1
ATOM 917 O O . CYS A 1 118 ? 14.038 4.322 -18.820 1.00 76.50 118 CYS A O 1
ATOM 919 N N . GLY A 1 119 ? 14.884 4.588 -16.751 1.00 74.56 119 GLY A N 1
ATOM 920 C CA . GLY A 1 119 ? 16.168 5.151 -17.178 1.00 74.56 119 GLY A CA 1
ATOM 921 C C . GLY A 1 119 ? 16.998 4.158 -17.996 1.00 74.56 119 GLY A C 1
ATOM 922 O O . GLY A 1 119 ? 17.382 4.472 -19.117 1.00 74.56 119 GLY A O 1
ATOM 923 N N . LEU A 1 120 ? 17.185 2.933 -17.493 1.00 81.31 120 LEU A N 1
ATOM 924 C CA . LEU A 1 120 ? 17.906 1.870 -18.210 1.00 81.31 120 LEU A CA 1
ATOM 925 C C . LEU A 1 120 ? 17.263 1.514 -19.559 1.00 81.31 120 LEU A C 1
ATOM 927 O O . LEU A 1 120 ? 17.957 1.271 -20.548 1.00 81.31 120 LEU A O 1
ATOM 931 N N . LEU A 1 121 ? 15.929 1.461 -19.607 1.00 78.94 121 LEU A N 1
ATOM 932 C CA . LEU A 1 121 ? 15.191 1.188 -20.839 1.00 78.94 121 LEU A CA 1
ATOM 933 C C . LEU A 1 121 ? 15.369 2.324 -21.852 1.00 78.94 121 LEU A C 1
ATOM 935 O O . LEU A 1 121 ? 15.652 2.048 -23.017 1.00 78.94 121 LEU A O 1
ATOM 939 N N . ALA A 1 122 ? 15.294 3.578 -21.398 1.00 77.25 122 ALA A N 1
ATOM 940 C CA . ALA A 1 122 ? 15.521 4.745 -22.243 1.00 77.25 122 ALA A CA 1
ATOM 941 C C . ALA A 1 122 ? 16.959 4.792 -22.794 1.00 77.25 122 ALA A C 1
ATOM 943 O O . ALA A 1 122 ? 17.142 5.037 -23.985 1.00 77.25 122 ALA A O 1
ATOM 944 N N . GLU A 1 123 ? 17.973 4.482 -21.976 1.00 81.56 123 GLU A N 1
ATOM 945 C CA . GLU A 1 123 ? 19.375 4.342 -22.416 1.00 81.56 123 GLU A CA 1
ATOM 946 C C . GLU A 1 123 ? 19.550 3.247 -23.479 1.00 81.56 123 GLU A C 1
ATOM 948 O O . GLU A 1 123 ? 20.387 3.364 -24.372 1.00 81.56 123 GLU A O 1
ATOM 953 N N . SER A 1 124 ? 18.717 2.207 -23.420 1.00 77.75 124 SER A N 1
ATOM 954 C CA . SER A 1 124 ? 18.694 1.104 -24.386 1.00 77.75 124 SER A CA 1
ATOM 955 C C . SER A 1 124 ? 17.857 1.407 -25.641 1.00 77.75 124 SER A C 1
ATOM 957 O O . SER A 1 124 ? 17.664 0.522 -26.472 1.00 77.75 124 SER A O 1
ATOM 959 N N . GLY A 1 125 ? 17.339 2.633 -25.787 1.00 78.75 125 GLY A N 1
ATOM 960 C CA . GLY A 1 125 ? 16.513 3.057 -26.923 1.00 78.75 125 GLY A CA 1
ATOM 961 C C . GLY A 1 125 ? 15.048 2.612 -26.858 1.00 78.75 125 GLY A C 1
ATOM 962 O O . GLY A 1 125 ? 14.321 2.766 -27.839 1.00 78.75 125 GLY A O 1
ATOM 963 N N . PHE A 1 126 ? 14.595 2.073 -25.723 1.00 73.88 126 PHE A N 1
ATOM 964 C CA . PHE A 1 126 ? 13.208 1.670 -25.510 1.00 73.88 126 PHE A CA 1
ATOM 965 C C . PHE A 1 126 ? 12.491 2.711 -24.653 1.00 73.88 126 PHE A C 1
ATOM 967 O O . PHE A 1 126 ? 12.706 2.793 -23.445 1.00 73.88 126 PHE A O 1
ATOM 974 N N . GLU A 1 127 ? 11.587 3.484 -25.255 1.00 67.00 127 GLU A N 1
ATOM 975 C CA . GLU A 1 127 ? 10.648 4.279 -24.466 1.00 67.00 127 GLU A CA 1
ATOM 976 C C . GLU A 1 127 ? 9.530 3.363 -23.943 1.00 67.00 127 GLU A C 1
ATOM 978 O O . GLU A 1 127 ? 8.801 2.767 -24.745 1.00 67.00 127 GLU A O 1
ATOM 983 N N . PRO A 1 128 ? 9.377 3.201 -22.613 1.00 59.59 128 PRO A N 1
ATOM 984 C CA . PRO A 1 128 ? 8.261 2.444 -22.068 1.00 59.59 128 PRO A CA 1
ATOM 985 C C . PRO A 1 128 ? 6.951 3.116 -22.487 1.00 59.59 128 PRO A C 1
ATOM 987 O O . PRO A 1 128 ? 6.825 4.342 -22.428 1.00 59.59 128 PRO A O 1
ATOM 990 N N . ALA A 1 129 ? 5.972 2.314 -22.918 1.00 55.84 129 ALA A N 1
ATOM 991 C CA . ALA A 1 129 ? 4.677 2.833 -23.335 1.00 55.84 129 ALA A CA 1
ATOM 992 C C . ALA A 1 129 ? 4.097 3.749 -22.237 1.00 55.84 129 ALA A C 1
ATOM 994 O O . ALA A 1 129 ? 4.174 3.409 -21.050 1.00 55.84 129 ALA A O 1
ATOM 995 N N . PRO A 1 130 ? 3.524 4.914 -22.595 1.00 56.38 130 PRO A N 1
ATOM 996 C CA . PRO A 1 130 ? 2.950 5.815 -21.610 1.00 56.38 130 PRO A CA 1
ATOM 997 C C . PRO A 1 130 ? 1.912 5.055 -20.789 1.00 56.38 130 PRO A C 1
ATOM 999 O O . PRO A 1 130 ? 1.072 4.353 -21.357 1.00 56.38 130 PRO A O 1
ATOM 1002 N N . ALA A 1 131 ? 1.983 5.207 -19.461 1.00 51.41 131 ALA A N 1
ATOM 1003 C CA . ALA A 1 131 ? 1.085 4.527 -18.535 1.00 51.41 131 ALA A CA 1
ATOM 1004 C C . ALA A 1 131 ? -0.362 4.619 -19.047 1.00 51.41 131 ALA A C 1
ATOM 1006 O O . ALA A 1 131 ? -0.782 5.718 -19.448 1.00 51.41 131 ALA A O 1
ATOM 1007 N N . PRO A 1 132 ? -1.125 3.507 -19.057 1.00 49.62 132 PRO A N 1
ATOM 1008 C CA . PRO A 1 132 ? -2.474 3.496 -19.596 1.00 49.62 132 PRO A CA 1
ATOM 1009 C C . PRO A 1 132 ? -3.254 4.641 -18.958 1.00 49.62 132 PRO A C 1
ATOM 1011 O O . PRO A 1 132 ? -3.371 4.731 -17.731 1.00 49.62 132 PRO A O 1
ATOM 1014 N N . LYS A 1 133 ? -3.714 5.579 -19.801 1.00 48.34 133 LYS A N 1
ATOM 1015 C CA . LYS A 1 133 ? -4.482 6.741 -19.353 1.00 48.34 133 LYS A CA 1
ATOM 1016 C C . LYS A 1 133 ? -5.585 6.210 -18.453 1.00 48.34 133 LYS A C 1
ATOM 1018 O O . LYS A 1 133 ? -6.357 5.361 -18.889 1.00 48.34 133 LYS A O 1
ATOM 1023 N N . ARG A 1 134 ? -5.634 6.702 -17.207 1.00 50.56 134 ARG A N 1
ATOM 1024 C CA . ARG A 1 134 ? -6.746 6.468 -16.280 1.00 50.56 134 ARG A CA 1
ATOM 1025 C C . ARG A 1 134 ? -8.031 6.643 -17.075 1.00 50.56 134 ARG A C 1
ATOM 1027 O O . ARG A 1 134 ? -8.383 7.777 -17.406 1.00 50.56 134 ARG A O 1
ATOM 1034 N N . ASP A 1 135 ? -8.697 5.538 -17.382 1.00 48.53 135 ASP A N 1
ATOM 1035 C CA . ASP A 1 135 ? -10.035 5.567 -17.941 1.00 48.53 135 ASP A CA 1
ATOM 1036 C C . ASP A 1 135 ? -10.880 6.236 -16.857 1.00 48.53 135 ASP A C 1
ATOM 1038 O O . ASP A 1 135 ? -11.180 5.653 -15.810 1.00 48.53 135 ASP A O 1
ATOM 1042 N N . LYS A 1 136 ? -11.128 7.539 -17.027 1.00 46.59 136 LYS A N 1
ATOM 1043 C CA . LYS A 1 136 ? -11.984 8.320 -16.141 1.00 46.59 136 LYS A CA 1
ATOM 1044 C C . LYS A 1 136 ? -13.355 7.675 -16.236 1.00 46.59 136 LYS A C 1
ATOM 1046 O O . LYS A 1 136 ? -14.076 7.931 -17.188 1.00 46.59 136 LYS A O 1
ATOM 1051 N N . GLY A 1 137 ? -13.645 6.811 -15.263 1.00 44.31 137 GLY A N 1
ATOM 1052 C CA . GLY A 1 137 ? -14.936 6.210 -14.960 1.00 44.31 137 GLY A CA 1
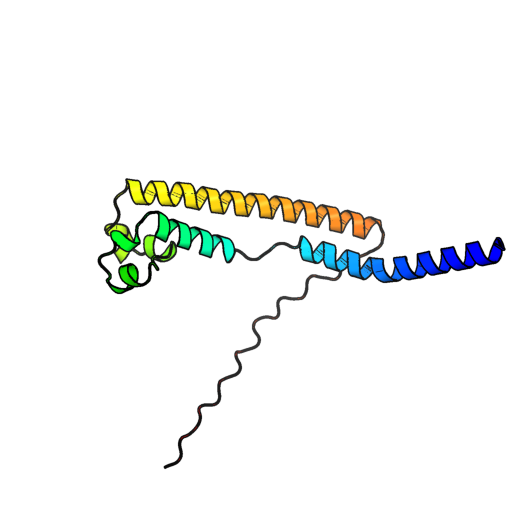ATOM 1053 C C . GLY A 1 137 ? -15.864 6.076 -16.158 1.00 44.31 137 GLY A C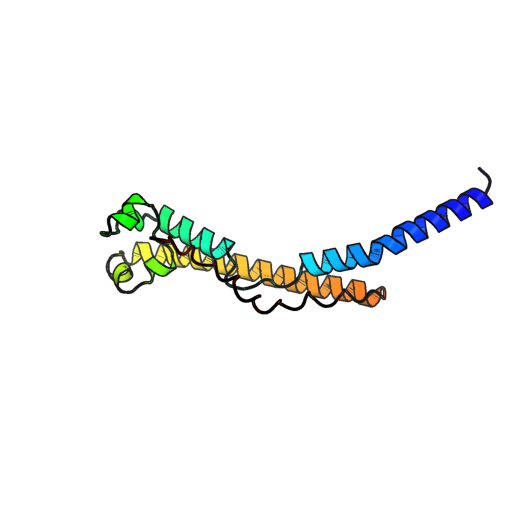 1
ATOM 1054 O O . GLY A 1 137 ? -16.656 6.978 -16.424 1.00 44.31 137 GLY A O 1
ATOM 1055 N N . ARG A 1 138 ? -15.845 4.914 -16.818 1.00 41.06 138 ARG A N 1
ATOM 1056 C CA . ARG A 1 138 ? -16.969 4.500 -17.661 1.00 41.06 138 ARG A CA 1
ATOM 1057 C C . ARG A 1 138 ? -18.246 4.659 -16.817 1.00 41.06 138 ARG A C 1
ATOM 1059 O O . ARG A 1 138 ? -18.334 4.006 -15.772 1.00 41.06 138 ARG A O 1
ATOM 1066 N N . PRO A 1 139 ? -19.204 5.530 -17.191 1.00 45.62 139 PRO A N 1
ATOM 1067 C CA . PRO A 1 139 ? -20.409 5.719 -16.402 1.00 45.62 139 PRO A CA 1
ATOM 1068 C C . PRO A 1 139 ? -21.099 4.370 -16.257 1.00 45.62 139 PRO A C 1
ATOM 1070 O O . PRO A 1 139 ? -21.296 3.660 -17.248 1.00 45.62 139 PRO A O 1
ATOM 1073 N N . GLY A 1 140 ? -21.401 4.004 -15.012 1.00 42.88 140 GLY A N 1
ATOM 1074 C CA . GLY A 1 140 ? -22.036 2.742 -14.668 1.00 42.88 140 GLY A CA 1
ATOM 1075 C C . GLY A 1 140 ? -23.212 2.462 -15.596 1.00 42.88 140 GLY A C 1
ATOM 1076 O O . GLY A 1 140 ? -24.096 3.299 -15.788 1.00 42.88 140 GLY A O 1
ATOM 1077 N N . ARG A 1 141 ? -23.196 1.270 -16.192 1.00 43.44 141 ARG A N 1
ATOM 1078 C CA . ARG A 1 141 ? -24.299 0.718 -16.973 1.00 43.44 141 ARG A CA 1
ATOM 1079 C C . ARG A 1 141 ? -25.539 0.770 -16.073 1.00 43.44 141 ARG A C 1
ATOM 1081 O O . ARG A 1 141 ? -25.624 0.007 -15.116 1.00 43.44 141 ARG A O 1
ATOM 1088 N N . LYS A 1 142 ? -26.459 1.710 -16.325 1.00 41.31 142 LYS A N 1
ATOM 1089 C CA . LYS A 1 142 ? -27.745 1.780 -15.622 1.00 41.31 142 LYS A CA 1
ATOM 1090 C C . LYS A 1 142 ? -28.438 0.435 -15.815 1.00 41.31 142 LYS A C 1
ATOM 1092 O O . LYS A 1 142 ? -28.820 0.092 -16.932 1.00 41.31 142 LYS A O 1
ATOM 1097 N N . SER A 1 143 ? -28.564 -0.327 -14.737 1.00 43.09 143 SER A N 1
ATOM 1098 C CA . SER A 1 143 ? -29.408 -1.512 -14.673 1.00 43.09 143 SER A CA 1
ATOM 1099 C C . SER A 1 143 ? -30.819 -1.082 -15.066 1.00 43.09 143 SER A C 1
ATOM 1101 O O . SER A 1 143 ? -31.458 -0.315 -14.346 1.00 43.09 143 SER A O 1
ATOM 1103 N N . ALA A 1 144 ? -31.275 -1.502 -16.244 1.00 41.72 144 ALA A N 1
ATOM 1104 C CA . ALA A 1 144 ? -32.630 -1.249 -16.697 1.00 41.72 144 ALA A CA 1
ATOM 1105 C C . ALA A 1 144 ? -33.599 -1.885 -15.692 1.00 41.72 144 ALA A C 1
ATOM 1107 O O . ALA A 1 144 ? -33.632 -3.106 -15.528 1.00 41.72 144 ALA A O 1
ATOM 1108 N N . GLY A 1 145 ? -34.354 -1.039 -14.989 1.00 38.94 145 GLY A N 1
ATOM 1109 C CA . GLY A 1 145 ? -35.444 -1.461 -14.124 1.00 38.94 145 GLY A CA 1
ATOM 1110 C C . GLY A 1 145 ? -36.460 -2.250 -14.940 1.00 38.94 145 GLY A C 1
ATOM 1111 O O . GLY A 1 145 ? -37.054 -1.738 -15.890 1.00 38.94 145 GLY A O 1
ATOM 1112 N N . ARG A 1 146 ? -36.633 -3.517 -14.572 1.00 40.19 146 ARG A N 1
ATOM 1113 C CA . ARG A 1 146 ? -37.652 -4.416 -15.104 1.00 40.19 146 ARG A CA 1
ATOM 1114 C C . ARG A 1 146 ? -39.018 -3.843 -14.704 1.00 40.19 146 ARG A C 1
ATOM 1116 O O . ARG A 1 146 ? -39.389 -3.909 -13.537 1.00 40.19 146 ARG A O 1
ATOM 1123 N N . LYS A 1 147 ? -39.751 -3.239 -15.645 1.00 41.44 147 LYS A N 1
ATOM 1124 C CA . LYS A 1 147 ? -41.172 -2.919 -15.444 1.00 41.44 147 LYS A CA 1
ATOM 1125 C C . LYS A 1 147 ? -41.935 -4.241 -15.332 1.00 41.44 147 LYS A C 1
ATOM 1127 O O . LYS A 1 147 ? -42.028 -4.975 -16.311 1.00 41.44 147 LYS A O 1
ATOM 1132 N N . SER A 1 148 ? -42.448 -4.546 -14.144 1.00 41.38 148 SER A N 1
ATOM 1133 C CA . SER A 1 148 ? -43.498 -5.546 -13.957 1.00 41.38 148 SER A CA 1
ATOM 1134 C C . SER A 1 148 ? -44.794 -4.986 -14.545 1.00 41.38 148 SER A C 1
ATOM 1136 O O . SER A 1 148 ? -45.326 -3.994 -14.041 1.00 41.38 148 SER A O 1
ATOM 1138 N N . GLY A 1 149 ? -45.247 -5.575 -15.651 1.00 45.12 149 GLY A N 1
ATOM 1139 C CA . GLY A 1 149 ? -46.577 -5.334 -16.202 1.00 45.12 149 GLY A CA 1
ATOM 1140 C C . GLY A 1 149 ? -47.648 -5.873 -15.257 1.00 45.12 149 GLY A C 1
ATOM 1141 O O . GLY A 1 149 ? -47.430 -6.893 -14.603 1.00 45.12 149 GLY A O 1
ATOM 1142 N N . ARG A 1 150 ? -48.744 -5.117 -15.167 1.00 44.12 150 ARG A N 1
ATOM 1143 C CA . ARG A 1 150 ? -50.023 -5.523 -14.578 1.00 44.12 150 ARG A CA 1
ATOM 1144 C C . ARG A 1 150 ? -50.628 -6.699 -15.330 1.00 44.12 150 ARG A C 1
ATOM 1146 O O . ARG A 1 150 ? -50.401 -6.756 -16.559 1.00 44.12 150 ARG A O 1
#

pLDDT: mean 73.45, std 12.79, range [38.94, 86.56]

Sequence (150 aa):
MDPYEEISFLHHQIELVGACVPQAATALAELFAPRHQPRPEVLVARRLLATAAGFHHACENRACRRNRSCRALDVCAPECAARWSGELVERFFLIAAGIELAAFAEQERRAASHAYVCGLLAESGFEPAPAPKRDKGRPGRKSAGRKSGR

Radius of gyration: 26.24 Å; chains: 1; bounding box: 79×39×68 Å

Foldseek 3Di:
DPPVVVVVVVVVVVVVVVVCVLVVLQVLLVVLDFDDPPDPVLQVVLQVLCLVLCLLVQDPPPVCVVVSGCGNVNCVPPVSVVRDDPVSVVVSVVVSVVSVVVVVVVSVVSNVVSVVSCVVCVVVVHHHDPDPPPPPDPDPDPPPPDDDDD

Secondary structure (DSSP, 8-state):
--HHHHHHHHHHHHHHHHHHHHHHHHHHHHHHSPPPSS-HHHHHHHHHHHHHTTHHHH---HHHHHHT---HHHHTSHHHHTTS-HHHHHHHHHHHHHHHHHHHHHHHHHHHHHHHHHHHHHHTT-PPPP--------------------